Protein AF-A0A2V5T0M6-F1 (afdb_monomer)

Sequence (71 aa):
MKYWEIIANNLSKAGWSWGCAAAVDSRGRTIFVADAHRNGQGFIVRADEKLTAFIELRVVTRGRSGFIQTV

Foldseek 3Di:
DPVLVVLCVVCVVVVWDKDKDWDADPVRQIKIWIKIDDDPDIDIAIDSDNNVRSVVNSVCVVDPDDDPPDD

Nearest PDB structures (foldsee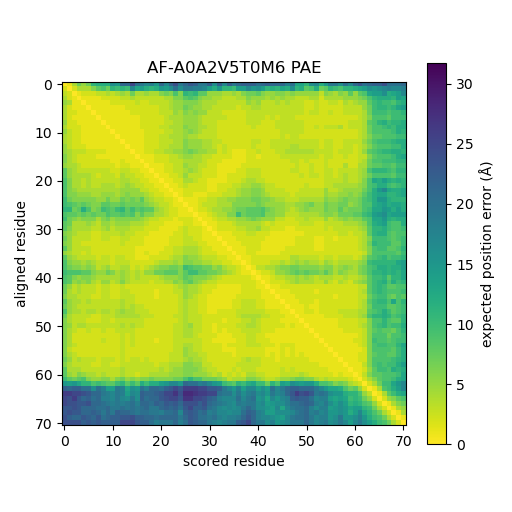k):
  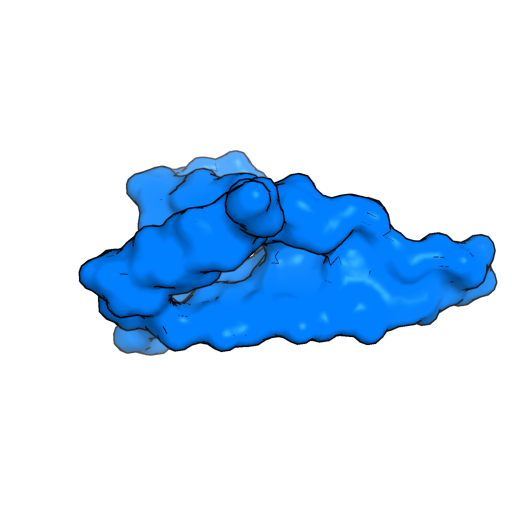5npa-assembly1_A  TM=6.681E-01  e=1.404E-02  Drosophila melanogaster
  1yyw-assembly1_B  TM=6.149E-01  e=3.260E-02  Aquifex aeolicus
  4m2z-assembly1_A  TM=4.752E-01  e=3.260E-02  Aquifex aeolicus VF5
  1rc7-assembly1_A  TM=4.907E-01  e=6.232E-02  Aquifex aeolicus
  8dg5-assembly1_K  TM=5.298E-01  e=5.287E-01  Drosophila melanogaster

Secondary structure (DSSP, 8-state):
--HHHHHHHHHHHTT-EEEEEEEE-TTSPEEEEEEEEETTEEEEEEESSHHHHHHHHHHHTTSSSS-----

pLDDT: mean 85.62, std 13.58, range [44.41, 94.44]

Mean predicted aligned error: 5.79 Å

Radius of gyration: 12.0 Å; Cα contacts (8 Å, 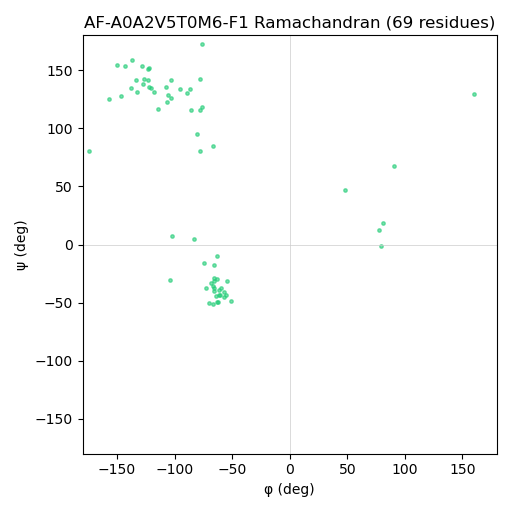|Δi|>4): 108; chains: 1; bounding box: 30×31×26 Å

Structure (mmCIF, N/CA/C/O backbone):
data_AF-A0A2V5T0M6-F1
#
_entry.id   AF-A0A2V5T0M6-F1
#
loop_
_atom_site.group_PDB
_atom_site.id
_atom_site.type_symbol
_atom_site.label_atom_id
_atom_site.label_alt_id
_atom_site.label_comp_id
_atom_site.label_asym_id
_atom_site.label_entity_id
_atom_site.label_seq_id
_atom_site.pdbx_PDB_ins_code
_atom_site.Cartn_x
_atom_site.Cartn_y
_atom_site.Cartn_z
_atom_site.occupancy
_atom_site.B_iso_or_equiv
_atom_site.auth_seq_id
_atom_site.auth_comp_id
_atom_site.auth_asym_id
_atom_site.auth_atom_id
_atom_site.pdbx_PDB_model_num
ATOM 1 N N . MET A 1 1 ? 6.435 16.011 -7.335 1.00 54.47 1 MET A N 1
ATOM 2 C CA . MET A 1 1 ? 5.579 15.320 -6.344 1.00 54.47 1 MET A CA 1
ATOM 3 C C . MET A 1 1 ? 5.524 13.850 -6.698 1.00 54.47 1 MET A C 1
ATOM 5 O O . MET A 1 1 ? 5.184 13.552 -7.838 1.00 54.47 1 MET A O 1
ATOM 9 N N . LYS A 1 2 ? 5.860 12.931 -5.787 1.00 83.00 2 LYS A N 1
ATOM 10 C CA . LYS A 1 2 ? 5.680 11.506 -6.076 1.00 83.00 2 LYS A CA 1
ATOM 11 C C . LYS A 1 2 ? 4.237 11.137 -5.717 1.00 83.00 2 LYS A C 1
ATOM 13 O O . LYS A 1 2 ? 3.832 11.243 -4.568 1.00 83.00 2 LYS A O 1
ATOM 18 N N . TYR A 1 3 ? 3.434 10.739 -6.701 1.00 83.19 3 TYR A N 1
ATOM 19 C CA . TYR A 1 3 ? 1.985 10.514 -6.543 1.00 83.19 3 TYR A CA 1
ATOM 20 C C . TYR A 1 3 ? 1.630 9.527 -5.410 1.00 83.19 3 TYR A C 1
ATOM 22 O O . TYR A 1 3 ? 0.625 9.699 -4.723 1.00 83.19 3 TYR A O 1
ATOM 30 N N . TRP A 1 4 ? 2.489 8.538 -5.141 1.00 83.12 4 TRP A N 1
ATOM 31 C CA . TRP A 1 4 ? 2.306 7.591 -4.037 1.00 83.12 4 TRP A CA 1
ATOM 32 C C . TRP A 1 4 ? 2.397 8.244 -2.644 1.00 83.12 4 TRP A C 1
ATOM 34 O O . TRP A 1 4 ? 1.712 7.789 -1.734 1.00 83.12 4 TRP A O 1
ATOM 44 N N . GLU A 1 5 ? 3.149 9.341 -2.472 1.00 89.75 5 GLU A N 1
ATOM 45 C CA . GLU A 1 5 ? 3.223 10.094 -1.203 1.00 89.75 5 GLU A CA 1
ATOM 46 C C . GLU A 1 5 ? 1.873 10.746 -0.875 1.00 89.75 5 GLU A C 1
ATOM 48 O O . GLU A 1 5 ? 1.436 10.764 0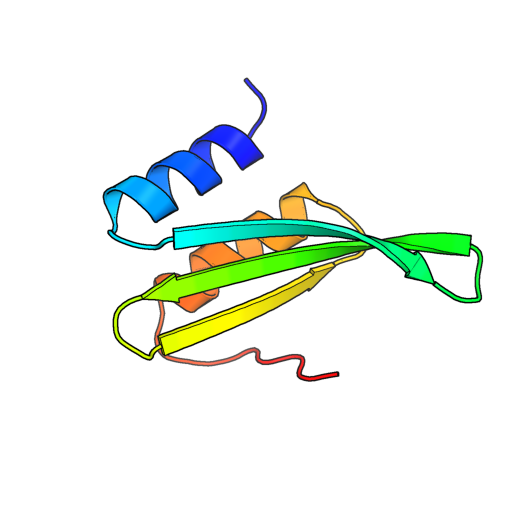.275 1.00 89.75 5 GLU A O 1
ATOM 53 N N . ILE A 1 6 ? 1.165 11.227 -1.902 1.00 92.31 6 ILE A N 1
ATOM 54 C CA . ILE A 1 6 ? -0.181 11.796 -1.759 1.00 92.31 6 ILE A CA 1
ATOM 55 C C . ILE A 1 6 ? -1.165 10.709 -1.314 1.00 92.31 6 ILE A C 1
ATOM 57 O O . ILE A 1 6 ? -2.034 10.957 -0.475 1.00 92.31 6 ILE A O 1
ATOM 61 N N . ILE A 1 7 ? -1.042 9.499 -1.865 1.00 90.00 7 ILE A N 1
ATOM 62 C CA . ILE A 1 7 ? -1.896 8.368 -1.494 1.00 90.00 7 ILE A CA 1
ATOM 63 C C . ILE A 1 7 ? -1.620 7.935 -0.053 1.00 90.00 7 ILE A C 1
ATOM 65 O O . ILE A 1 7 ? -2.555 7.871 0.741 1.00 90.00 7 ILE A O 1
ATOM 69 N N . ALA A 1 8 ? -0.353 7.711 0.288 1.00 90.56 8 ALA A N 1
ATOM 70 C CA . ALA A 1 8 ? 0.106 7.405 1.638 1.00 90.56 8 ALA A CA 1
ATOM 71 C C . ALA A 1 8 ? -0.424 8.410 2.675 1.00 90.56 8 ALA A C 1
ATOM 73 O O . ALA A 1 8 ? -1.029 8.031 3.676 1.00 90.56 8 ALA A O 1
ATOM 74 N N . ASN A 1 9 ? -0.291 9.706 2.395 1.00 93.44 9 ASN A N 1
ATOM 75 C CA . ASN A 1 9 ? -0.809 10.761 3.261 1.00 93.44 9 ASN A CA 1
ATOM 76 C C . ASN A 1 9 ? -2.340 10.699 3.415 1.00 93.44 9 ASN A C 1
ATOM 78 O O . ASN A 1 9 ? -2.866 10.905 4.507 1.00 93.44 9 ASN A O 1
ATOM 82 N N . ASN A 1 10 ? -3.077 10.392 2.343 1.00 92.00 10 ASN A N 1
ATOM 83 C CA . ASN A 1 10 ? -4.531 10.228 2.414 1.00 92.00 10 ASN A CA 1
ATOM 84 C C . ASN A 1 10 ? -4.949 9.005 3.244 1.00 92.00 10 ASN A C 1
ATOM 86 O O . ASN A 1 10 ? -5.964 9.079 3.934 1.00 92.00 10 ASN A O 1
ATOM 90 N N . LEU A 1 11 ? -4.188 7.907 3.192 1.00 90.94 11 LEU A N 1
ATOM 91 C CA . LEU A 1 11 ? -4.411 6.726 4.033 1.00 90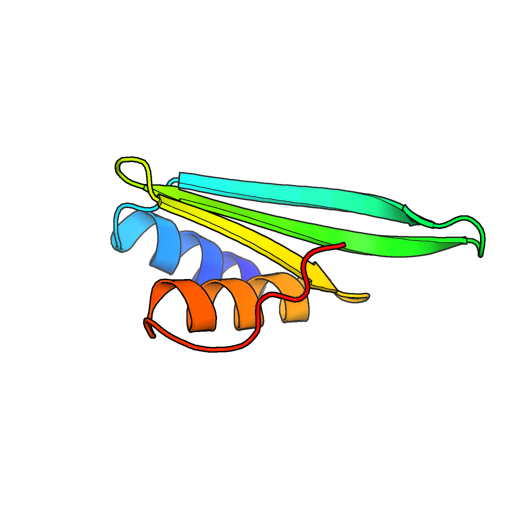.94 11 LEU A CA 1
ATOM 92 C C . LEU A 1 11 ? -4.230 7.085 5.512 1.00 90.94 11 LEU A C 1
ATOM 94 O O . LEU A 1 11 ? -5.147 6.868 6.305 1.00 90.94 11 LEU A O 1
ATOM 98 N N . SER A 1 12 ? -3.120 7.746 5.857 1.00 92.06 12 SER A N 1
ATOM 99 C CA . SER A 1 12 ? -2.864 8.231 7.218 1.00 92.06 12 SER A CA 1
ATOM 100 C C . SER A 1 12 ? -3.964 9.174 7.718 1.00 92.06 12 SER A C 1
ATOM 102 O O . SER A 1 12 ? -4.474 8.995 8.821 1.00 92.06 12 SER A O 1
ATOM 104 N N . LYS A 1 13 ? -4.408 10.130 6.890 1.00 93.81 13 LYS A N 1
ATOM 105 C CA . LYS A 1 13 ? -5.520 11.040 7.230 1.00 93.81 13 LYS A CA 1
ATOM 106 C C . LYS A 1 13 ? -6.856 10.325 7.438 1.00 93.81 13 LYS A C 1
ATOM 108 O O . LYS A 1 13 ? -7.678 10.796 8.215 1.00 93.81 13 LYS A O 1
ATOM 113 N N . ALA A 1 14 ? -7.080 9.203 6.760 1.00 90.75 14 ALA A N 1
ATOM 114 C CA . ALA A 1 14 ? -8.269 8.370 6.929 1.00 90.75 14 ALA A CA 1
ATOM 115 C C . ALA A 1 14 ? -8.162 7.390 8.120 1.00 90.75 14 ALA A C 1
ATOM 117 O O . ALA A 1 14 ? -9.067 6.582 8.336 1.00 90.75 14 ALA A O 1
ATOM 118 N N . GLY A 1 15 ? -7.078 7.464 8.902 1.00 92.69 15 GLY A N 1
ATOM 119 C CA . GLY A 1 15 ? -6.848 6.627 10.078 1.00 92.69 15 GLY A CA 1
ATOM 120 C C . GLY A 1 15 ? -6.313 5.232 9.757 1.00 92.69 15 GLY A C 1
ATOM 121 O O . GLY A 1 15 ? -6.437 4.343 10.595 1.00 92.69 15 GLY A O 1
ATOM 122 N N . TRP A 1 16 ? -5.761 5.024 8.559 1.00 94.12 16 TRP A N 1
ATOM 123 C CA . TRP A 1 16 ? -5.064 3.793 8.198 1.00 94.12 16 TRP A CA 1
ATOM 124 C C . TRP A 1 16 ? -3.580 3.896 8.544 1.00 94.12 16 TRP A C 1
ATOM 126 O O . TRP A 1 16 ? -2.900 4.846 8.142 1.00 94.12 16 TRP A O 1
ATOM 136 N N . SER A 1 17 ? -3.062 2.880 9.226 1.00 93.81 17 SER A N 1
ATOM 137 C CA . SER A 1 17 ? -1.633 2.569 9.204 1.00 93.81 17 SER A CA 1
ATOM 138 C C . SER A 1 17 ? -1.321 1.854 7.892 1.00 93.81 17 SER A C 1
ATOM 140 O O . SER A 1 17 ? -2.154 1.084 7.418 1.00 93.81 17 SER A O 1
ATOM 142 N N . TRP A 1 18 ? -0.167 2.114 7.280 1.00 94.44 18 TRP A N 1
ATOM 143 C CA . TRP A 1 18 ? 0.183 1.527 5.985 1.00 94.44 18 TRP A CA 1
ATOM 144 C C . TRP A 1 18 ? 1.671 1.193 5.887 1.00 94.44 18 TRP A C 1
ATOM 146 O O . TRP A 1 18 ? 2.504 1.834 6.533 1.00 94.44 18 TRP A O 1
ATOM 156 N N . GLY A 1 19 ? 1.982 0.214 5.041 1.00 93.38 19 GLY A N 1
ATOM 157 C CA . GLY A 1 19 ? 3.331 -0.233 4.719 1.00 93.38 19 GLY A CA 1
ATOM 158 C C . GLY A 1 19 ? 3.501 -0.479 3.221 1.00 93.38 19 GLY A C 1
ATOM 159 O O . GLY A 1 19 ? 2.537 -0.615 2.465 1.00 93.38 19 GLY A O 1
ATOM 160 N N . CYS A 1 20 ? 4.752 -0.462 2.755 1.00 92.31 20 CYS A N 1
ATOM 161 C CA . CYS A 1 20 ? 5.083 -0.889 1.401 1.00 92.31 20 CYS A CA 1
ATOM 162 C C . CYS A 1 20 ? 6.467 -1.536 1.359 1.00 92.31 20 CYS A C 1
ATOM 164 O O . CYS A 1 20 ? 7.450 -0.936 1.795 1.00 92.31 20 CYS A O 1
ATOM 166 N N . ALA A 1 21 ? 6.533 -2.734 0.788 1.00 92.94 21 ALA A N 1
ATOM 167 C CA . ALA A 1 21 ? 7.756 -3.484 0.556 1.00 92.94 21 ALA A CA 1
ATOM 168 C C . ALA A 1 21 ? 7.920 -3.794 -0.936 1.00 92.94 21 ALA A C 1
ATOM 170 O O . ALA A 1 21 ? 6.941 -3.921 -1.672 1.00 92.94 21 ALA A O 1
ATOM 171 N N . ALA A 1 22 ? 9.169 -3.927 -1.375 1.00 92.94 22 ALA A N 1
ATOM 172 C CA . ALA A 1 22 ? 9.507 -4.473 -2.682 1.00 92.94 22 ALA A CA 1
ATOM 173 C C . ALA A 1 22 ? 10.099 -5.871 -2.486 1.00 92.94 22 ALA A C 1
ATOM 175 O O . ALA A 1 22 ? 10.930 -6.071 -1.601 1.00 92.94 22 ALA A O 1
ATOM 176 N N . ALA A 1 23 ? 9.676 -6.822 -3.307 1.00 91.62 23 ALA A N 1
ATOM 177 C CA . ALA A 1 23 ? 10.240 -8.162 -3.371 1.00 91.62 23 ALA A CA 1
ATOM 178 C C . ALA A 1 23 ? 10.591 -8.489 -4.822 1.00 91.62 23 ALA A C 1
ATOM 180 O O . ALA A 1 23 ? 9.991 -7.944 -5.744 1.00 91.62 23 ALA A O 1
ATOM 181 N N . VAL A 1 24 ? 11.563 -9.369 -5.028 1.00 92.50 24 VAL A N 1
ATOM 182 C CA . VAL A 1 24 ? 11.918 -9.868 -6.360 1.00 92.50 24 VAL A CA 1
ATOM 183 C C . VAL A 1 24 ? 11.334 -11.270 -6.503 1.00 92.50 24 VAL A C 1
ATOM 185 O O . VAL A 1 24 ? 11.546 -12.111 -5.630 1.00 92.50 24 VAL A O 1
ATOM 188 N N . ASP A 1 25 ? 10.558 -11.509 -7.559 1.00 87.19 25 ASP A N 1
ATOM 189 C CA . ASP A 1 25 ? 9.997 -12.830 -7.849 1.00 87.19 25 ASP A CA 1
ATOM 190 C C . ASP A 1 25 ? 11.053 -13.785 -8.441 1.00 87.19 25 ASP A C 1
ATOM 192 O O . ASP A 1 25 ? 12.171 -13.394 -8.780 1.00 87.19 25 ASP A O 1
ATOM 196 N N . SER A 1 26 ? 10.701 -15.064 -8.601 1.00 88.69 26 SER A N 1
ATOM 197 C CA . SER A 1 26 ? 11.599 -16.084 -9.169 1.00 88.69 26 SER A CA 1
ATOM 198 C C . SER A 1 26 ? 12.011 -15.827 -10.626 1.00 88.69 26 SER A C 1
ATOM 200 O O . SER A 1 26 ? 12.902 -16.499 -11.139 1.00 88.69 26 SER A O 1
ATOM 202 N N . ARG A 1 27 ? 11.378 -14.858 -11.299 1.00 91.94 27 ARG A N 1
ATOM 203 C CA . ARG A 1 27 ? 11.666 -14.427 -12.672 1.00 91.94 27 ARG A CA 1
ATOM 204 C C . ARG A 1 27 ? 12.471 -13.124 -12.706 1.00 91.94 27 ARG A C 1
ATOM 206 O O . ARG A 1 27 ? 12.662 -12.569 -13.785 1.00 91.94 27 ARG A O 1
ATOM 213 N N . GLY A 1 28 ? 12.926 -12.626 -11.554 1.00 91.56 28 GLY A N 1
ATOM 214 C CA . GLY A 1 28 ? 13.694 -11.387 -11.446 1.00 91.56 28 GLY A CA 1
ATOM 215 C C . GLY A 1 28 ? 12.853 -10.113 -11.554 1.00 91.56 28 GLY A C 1
ATOM 216 O O . GLY A 1 28 ? 13.419 -9.033 -11.712 1.00 91.56 28 GLY A O 1
ATOM 217 N N . ARG A 1 29 ? 11.519 -10.200 -11.485 1.00 92.06 29 ARG A N 1
ATOM 218 C CA . ARG A 1 29 ? 10.640 -9.025 -11.528 1.00 92.06 29 ARG A CA 1
ATOM 219 C C . ARG A 1 29 ? 10.454 -8.461 -10.131 1.00 92.06 29 ARG A C 1
ATOM 221 O O . ARG A 1 29 ? 10.160 -9.198 -9.191 1.00 92.06 29 ARG A O 1
ATOM 228 N N . THR A 1 30 ? 10.575 -7.146 -10.005 1.00 93.44 30 THR A N 1
ATOM 229 C CA . THR A 1 30 ? 10.240 -6.450 -8.764 1.00 93.44 30 THR A CA 1
ATOM 230 C C . THR A 1 30 ? 8.728 -6.349 -8.635 1.00 93.44 30 THR A C 1
ATOM 232 O O . THR A 1 30 ? 8.075 -5.702 -9.446 1.00 93.44 30 THR A O 1
ATOM 235 N N . ILE A 1 31 ? 8.182 -6.954 -7.590 1.00 93.44 31 ILE A N 1
ATOM 236 C CA . ILE A 1 31 ? 6.799 -6.787 -7.164 1.00 93.44 31 ILE A CA 1
ATOM 237 C C . ILE A 1 31 ? 6.755 -5.872 -5.945 1.00 93.44 31 ILE A C 1
ATOM 239 O O . ILE A 1 31 ? 7.598 -5.942 -5.048 1.00 93.44 31 ILE A O 1
ATOM 243 N N . PHE A 1 32 ? 5.748 -5.015 -5.892 1.00 93.56 32 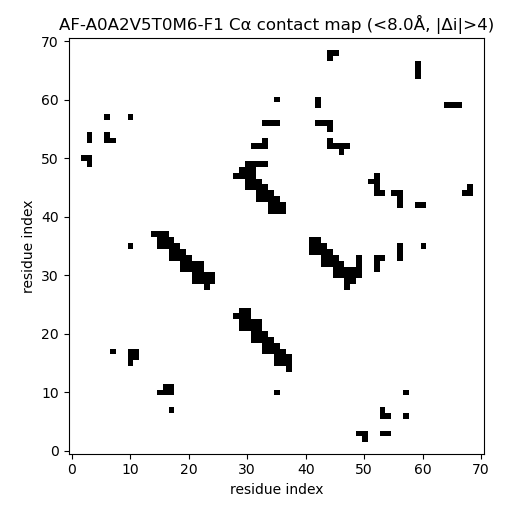PHE A N 1
ATOM 244 C CA . PHE A 1 32 ? 5.480 -4.147 -4.760 1.00 93.56 32 PHE A CA 1
ATOM 245 C C . PHE A 1 32 ? 4.281 -4.674 -3.994 1.00 93.56 32 PHE A C 1
ATOM 247 O O . PHE A 1 32 ? 3.222 -4.914 -4.568 1.00 93.56 32 PHE A O 1
ATOM 254 N N . VAL A 1 33 ? 4.458 -4.827 -2.688 1.00 93.12 33 VAL A N 1
ATOM 255 C CA . VAL A 1 33 ? 3.401 -5.179 -1.749 1.00 93.12 33 VAL A CA 1
ATOM 256 C C . VAL A 1 33 ? 3.077 -3.929 -0.951 1.00 93.12 33 VAL A C 1
ATOM 258 O O . VAL A 1 33 ? 3.975 -3.353 -0.340 1.00 93.12 33 VAL A O 1
ATOM 261 N N . ALA A 1 34 ? 1.826 -3.488 -0.980 1.00 93.50 34 ALA A N 1
ATOM 262 C CA . ALA A 1 34 ? 1.338 -2.385 -0.165 1.00 93.50 34 ALA A CA 1
ATOM 263 C C . ALA A 1 34 ? 0.244 -2.903 0.768 1.00 93.50 34 ALA A C 1
ATOM 265 O O . ALA A 1 34 ? -0.669 -3.599 0.322 1.00 93.50 34 ALA A O 1
ATOM 266 N N . ASP A 1 35 ? 0.335 -2.571 2.049 1.00 93.75 35 ASP A N 1
ATOM 267 C CA . ASP A 1 35 ? -0.634 -2.979 3.059 1.00 93.75 35 ASP A CA 1
ATOM 268 C C . ASP A 1 35 ? -1.235 -1.772 3.779 1.00 93.75 35 ASP A C 1
ATOM 270 O O . ASP A 1 35 ? -0.615 -0.711 3.887 1.00 93.75 35 ASP A O 1
ATOM 274 N N . ALA A 1 36 ? -2.471 -1.932 4.246 1.00 93.94 36 ALA A N 1
ATOM 275 C CA . ALA A 1 36 ? -3.135 -0.976 5.116 1.00 93.94 36 ALA A CA 1
ATOM 276 C C . ALA A 1 36 ? -3.892 -1.709 6.222 1.00 93.94 36 ALA A C 1
ATOM 278 O O . ALA A 1 36 ? -4.634 -2.651 5.947 1.00 93.94 36 ALA A O 1
ATOM 279 N N . HIS A 1 37 ? -3.755 -1.240 7.460 1.00 93.12 37 HIS A N 1
ATOM 280 C CA . HIS A 1 37 ? -4.433 -1.782 8.632 1.00 93.12 37 HIS A CA 1
ATOM 281 C C . HIS A 1 37 ? -5.174 -0.686 9.409 1.00 93.12 37 HIS A C 1
ATOM 283 O O . HIS A 1 37 ? -4.649 0.411 9.617 1.00 93.12 37 HIS A O 1
ATOM 289 N N . ARG A 1 38 ? -6.391 -0.993 9.872 1.00 91.81 38 ARG A N 1
ATOM 290 C CA . ARG A 1 38 ? -7.192 -0.151 10.770 1.00 91.81 38 ARG A CA 1
ATOM 291 C C . ARG A 1 38 ? -8.210 -0.993 11.537 1.00 91.81 38 ARG A C 1
ATOM 293 O O . ARG A 1 38 ? -9.044 -1.644 10.922 1.00 91.81 38 ARG A O 1
ATOM 300 N N . ASN A 1 39 ? -8.209 -0.919 12.870 1.00 90.00 39 ASN A N 1
ATOM 301 C CA . ASN A 1 39 ? -9.243 -1.499 13.745 1.00 90.00 39 ASN A CA 1
ATOM 302 C C . ASN A 1 39 ? -9.618 -2.962 13.418 1.00 90.00 39 ASN A C 1
ATOM 304 O O . ASN A 1 39 ? -10.798 -3.292 13.312 1.00 90.00 39 ASN A O 1
ATOM 308 N N . GLY A 1 40 ? -8.623 -3.832 13.212 1.00 86.94 40 GLY A N 1
ATOM 309 C CA . GLY A 1 40 ? -8.853 -5.244 12.877 1.00 86.94 40 GLY A CA 1
ATOM 310 C C . GLY A 1 40 ? -9.215 -5.509 11.411 1.00 86.94 40 GLY A C 1
ATOM 311 O O . GLY A 1 40 ? -9.370 -6.664 11.025 1.00 86.94 40 GLY A O 1
ATOM 312 N N . GLN A 1 41 ? -9.311 -4.470 10.576 1.00 87.44 41 GLN A N 1
ATOM 313 C CA . GLN A 1 41 ? -9.399 -4.587 9.125 1.00 87.44 41 GLN A CA 1
ATOM 314 C C . GLN A 1 41 ? -8.008 -4.430 8.508 1.00 87.44 41 GLN A C 1
ATOM 316 O O . GLN A 1 41 ? -7.275 -3.502 8.850 1.00 87.44 41 GLN A O 1
ATOM 321 N N . GLY A 1 42 ? -7.660 -5.320 7.582 1.00 90.06 42 GLY A N 1
ATOM 322 C CA . GLY A 1 42 ? -6.402 -5.283 6.847 1.00 90.06 42 GLY A CA 1
ATOM 323 C C . GLY A 1 42 ? -6.623 -5.498 5.355 1.00 90.06 42 GLY A C 1
ATOM 324 O O . GLY A 1 42 ? -7.456 -6.313 4.962 1.00 90.06 42 GLY A O 1
ATOM 325 N N . PHE A 1 43 ? -5.863 -4.780 4.537 1.00 90.31 43 PHE A N 1
ATOM 326 C CA . PHE A 1 43 ? -5.788 -4.969 3.094 1.00 90.31 43 PHE A CA 1
ATOM 327 C C . PHE A 1 43 ? -4.336 -5.145 2.682 1.00 90.31 43 PHE A C 1
ATOM 329 O O . PHE A 1 43 ? -3.457 -4.480 3.225 1.00 90.31 43 PHE A O 1
ATOM 336 N N . ILE A 1 44 ? -4.098 -6.023 1.712 1.00 91.69 44 ILE A N 1
ATOM 337 C CA . ILE A 1 44 ? -2.792 -6.236 1.093 1.00 91.69 44 ILE A CA 1
ATOM 338 C C . ILE A 1 44 ? -3.011 -6.235 -0.414 1.00 91.69 44 ILE A C 1
ATOM 340 O O . ILE A 1 44 ? -3.893 -6.928 -0.917 1.00 91.69 44 ILE A O 1
ATOM 344 N N . VAL A 1 45 ? -2.199 -5.465 -1.121 1.00 91.56 45 VAL A N 1
ATOM 345 C CA . VAL A 1 45 ? -2.201 -5.353 -2.576 1.00 91.56 45 VAL A CA 1
ATOM 346 C C . VAL A 1 45 ? -0.814 -5.692 -3.095 1.00 91.56 45 VAL A C 1
ATOM 348 O O . VAL A 1 45 ? 0.189 -5.301 -2.497 1.00 91.56 45 VAL A O 1
ATOM 351 N N . ARG A 1 46 ? -0.756 -6.397 -4.227 1.00 91.88 46 ARG A N 1
ATOM 352 C CA . ARG A 1 46 ? 0.476 -6.687 -4.962 1.00 91.88 46 ARG A CA 1
ATOM 353 C C . ARG A 1 46 ? 0.372 -6.126 -6.376 1.00 91.88 46 ARG A C 1
ATOM 355 O O . ARG A 1 46 ? -0.654 -6.321 -7.016 1.00 91.88 46 ARG A O 1
ATOM 362 N N . ALA A 1 47 ? 1.415 -5.462 -6.861 1.00 91.19 47 ALA A N 1
ATOM 363 C CA . ALA A 1 47 ? 1.497 -5.008 -8.249 1.00 91.19 47 ALA A CA 1
ATOM 364 C C . ALA A 1 47 ? 2.952 -4.957 -8.728 1.00 91.19 47 ALA A C 1
ATOM 366 O O . ALA A 1 47 ? 3.861 -4.757 -7.923 1.00 91.19 47 ALA A O 1
ATOM 367 N N . ASP A 1 48 ? 3.177 -5.077 -10.035 1.00 91.19 48 ASP A N 1
ATOM 368 C CA . ASP A 1 48 ? 4.507 -4.928 -10.648 1.00 91.19 48 ASP A CA 1
ATOM 369 C C . ASP A 1 48 ? 5.057 -3.488 -10.524 1.00 91.19 48 ASP A C 1
ATOM 371 O O . ASP A 1 48 ? 6.261 -3.255 -10.610 1.00 91.19 48 ASP A O 1
ATOM 375 N N . GLU A 1 49 ? 4.194 -2.505 -10.244 1.00 90.88 49 GLU A N 1
ATOM 376 C CA . GLU A 1 49 ? 4.573 -1.106 -10.033 1.00 90.88 49 GLU A CA 1
ATOM 377 C C . GLU A 1 49 ? 4.127 -0.587 -8.661 1.00 90.88 49 GLU A C 1
ATOM 379 O O . GLU A 1 49 ? 2.973 -0.737 -8.253 1.00 90.88 49 GLU A O 1
ATOM 384 N N . LYS A 1 50 ? 5.026 0.126 -7.967 1.00 90.06 50 LYS A N 1
ATOM 385 C CA . LYS A 1 50 ? 4.752 0.706 -6.641 1.00 90.06 50 LYS A CA 1
ATOM 386 C C . LYS A 1 50 ? 3.524 1.607 -6.652 1.00 90.06 50 LYS A C 1
ATOM 388 O O . LYS A 1 50 ? 2.718 1.577 -5.730 1.00 90.06 50 LYS A O 1
ATOM 393 N N . LEU A 1 51 ? 3.403 2.443 -7.679 1.00 91.44 51 LEU A N 1
ATOM 394 C CA . LEU A 1 51 ? 2.310 3.400 -7.782 1.00 91.44 51 LEU A CA 1
ATOM 395 C C . LEU A 1 51 ? 0.958 2.691 -7.903 1.00 91.44 51 LEU A C 1
ATOM 397 O O . LEU A 1 51 ? 0.019 3.049 -7.194 1.00 91.44 51 LEU A O 1
ATOM 401 N N . THR A 1 52 ? 0.898 1.661 -8.741 1.00 92.12 52 THR A N 1
ATOM 402 C CA . THR A 1 52 ? -0.283 0.824 -8.948 1.00 92.12 52 THR A CA 1
ATOM 403 C C . THR A 1 52 ? -0.696 0.133 -7.652 1.00 92.12 52 THR A C 1
ATOM 405 O O . THR A 1 52 ? -1.861 0.221 -7.274 1.00 92.12 52 THR A O 1
ATOM 408 N N . ALA A 1 53 ? 0.257 -0.414 -6.885 1.00 91.88 53 ALA A N 1
ATOM 409 C CA . ALA A 1 53 ? -0.036 -1.003 -5.576 1.00 91.88 53 ALA A CA 1
ATOM 410 C C . ALA A 1 53 ? -0.720 -0.003 -4.621 1.00 91.88 53 ALA A C 1
ATOM 412 O O . ALA A 1 53 ? -1.678 -0.347 -3.933 1.00 91.88 53 ALA A O 1
ATOM 413 N N . PHE A 1 54 ? -0.282 1.261 -4.608 1.00 92.06 54 PHE A N 1
ATOM 414 C CA . PHE A 1 54 ? -0.915 2.298 -3.786 1.00 92.06 54 PHE A CA 1
ATOM 415 C C . PHE A 1 54 ? -2.285 2.742 -4.313 1.00 92.06 54 PHE A C 1
ATOM 417 O O . PHE A 1 54 ? -3.177 3.020 -3.510 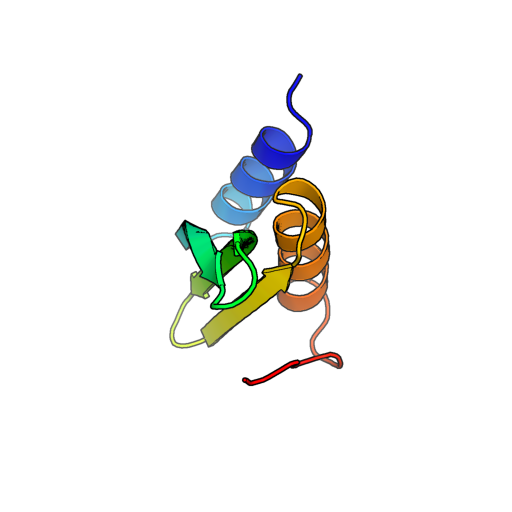1.00 92.06 54 PHE A O 1
ATOM 424 N N . ILE A 1 55 ? -2.473 2.841 -5.632 1.00 91.19 55 ILE A N 1
ATOM 425 C CA . ILE A 1 55 ? -3.768 3.214 -6.224 1.00 91.19 55 ILE A CA 1
ATOM 426 C C . ILE A 1 55 ? -4.824 2.171 -5.859 1.00 91.19 55 ILE A C 1
ATOM 428 O O . ILE A 1 55 ? -5.865 2.533 -5.314 1.00 91.19 55 ILE A O 1
ATOM 432 N N . GLU A 1 56 ? -4.517 0.895 -6.065 1.00 90.88 56 GLU A N 1
ATOM 433 C CA . GLU A 1 56 ? -5.394 -0.220 -5.711 1.00 90.88 56 GLU A CA 1
ATOM 434 C C . GLU A 1 56 ? -5.663 -0.262 -4.199 1.00 90.88 56 GLU A C 1
ATOM 436 O O . GLU A 1 56 ? -6.814 -0.342 -3.769 1.00 90.88 56 GLU A O 1
ATOM 441 N N . LEU A 1 57 ? -4.630 -0.067 -3.365 1.00 90.75 57 LEU A N 1
ATOM 442 C CA . LEU A 1 57 ? -4.792 -0.008 -1.907 1.00 90.75 57 LEU A CA 1
ATOM 443 C C . LEU A 1 57 ? -5.742 1.126 -1.474 1.00 90.75 57 LEU A C 1
ATOM 445 O O . LEU A 1 57 ? -6.554 0.978 -0.558 1.00 90.75 57 LEU A O 1
ATOM 449 N N . ARG A 1 58 ? -5.686 2.276 -2.152 1.00 90.62 58 ARG A N 1
ATOM 450 C CA . ARG A 1 58 ? -6.598 3.406 -1.923 1.00 90.62 58 ARG A CA 1
ATOM 451 C C . ARG A 1 58 ? -8.030 3.093 -2.355 1.00 90.62 58 ARG A C 1
ATOM 453 O O . ARG A 1 58 ? -8.960 3.620 -1.749 1.00 90.62 58 ARG A O 1
ATOM 460 N N . VAL A 1 59 ? -8.218 2.289 -3.399 1.00 88.38 59 VAL A N 1
ATOM 461 C CA . VAL A 1 59 ? -9.544 1.869 -3.869 1.00 88.38 59 VAL A CA 1
ATOM 462 C C . VAL A 1 59 ? -10.170 0.905 -2.862 1.00 88.38 59 VAL A C 1
ATOM 464 O O . VAL A 1 59 ? -11.269 1.179 -2.378 1.00 88.38 59 VAL A O 1
ATOM 467 N N . VAL A 1 60 ? -9.452 -0.144 -2.446 1.00 86.69 60 VAL A N 1
ATOM 468 C CA . VAL A 1 60 ? -9.982 -1.154 -1.503 1.00 86.69 60 VAL A CA 1
ATOM 469 C C . VAL A 1 60 ? -10.262 -0.585 -0.108 1.00 86.69 60 VAL A C 1
ATOM 471 O O . VAL A 1 60 ? -11.214 -0.986 0.554 1.00 86.69 60 VAL A O 1
ATOM 474 N N . THR A 1 61 ? -9.488 0.414 0.329 1.00 86.56 61 THR A N 1
ATOM 475 C CA . THR A 1 61 ? -9.727 1.116 1.604 1.00 86.56 61 THR A CA 1
ATOM 476 C C . THR A 1 61 ? -10.916 2.086 1.547 1.00 86.56 61 THR A C 1
ATOM 478 O O . THR A 1 61 ? -11.408 2.501 2.599 1.00 86.56 61 THR A O 1
ATOM 481 N N . ARG A 1 62 ? -11.395 2.454 0.345 1.00 81.88 62 ARG A N 1
ATOM 482 C CA . ARG A 1 62 ? -12.517 3.390 0.122 1.00 81.88 62 ARG A CA 1
ATOM 483 C C . ARG A 1 62 ? -13.825 2.719 -0.284 1.00 81.88 62 ARG A C 1
ATOM 485 O O . ARG A 1 62 ? -14.881 3.251 0.046 1.00 81.88 62 ARG A O 1
ATOM 492 N N . GLY A 1 63 ? -13.777 1.585 -0.977 1.00 70.25 63 GLY A N 1
ATOM 493 C CA . GLY A 1 63 ? -14.948 0.796 -1.350 1.00 70.25 63 GLY A CA 1
ATOM 494 C C . GLY A 1 63 ? -14.929 -0.562 -0.655 1.00 70.25 63 GLY A C 1
ATOM 495 O O . GLY A 1 63 ? -14.053 -1.378 -0.919 1.00 70.25 63 GLY A O 1
ATOM 496 N N . ARG A 1 64 ? -15.912 -0.854 0.207 1.00 63.25 64 ARG A N 1
ATOM 497 C CA . ARG A 1 64 ? -16.207 -2.241 0.609 1.00 63.25 64 ARG A CA 1
ATOM 498 C C . ARG A 1 64 ? -16.733 -2.998 -0.622 1.00 63.25 64 ARG A C 1
ATOM 500 O O . ARG A 1 64 ? -17.942 -3.029 -0.802 1.00 63.25 64 ARG A O 1
ATOM 507 N N . SER A 1 65 ? -15.853 -3.536 -1.472 1.00 47.91 65 SER A N 1
ATOM 508 C CA . SER A 1 65 ? -16.054 -4.714 -2.344 1.00 47.91 65 SER A CA 1
ATOM 509 C C . SER A 1 65 ? -15.036 -4.740 -3.497 1.00 47.91 65 SER A C 1
ATOM 511 O O . SER A 1 65 ? -14.926 -3.772 -4.242 1.00 47.91 65 SER A O 1
ATOM 513 N N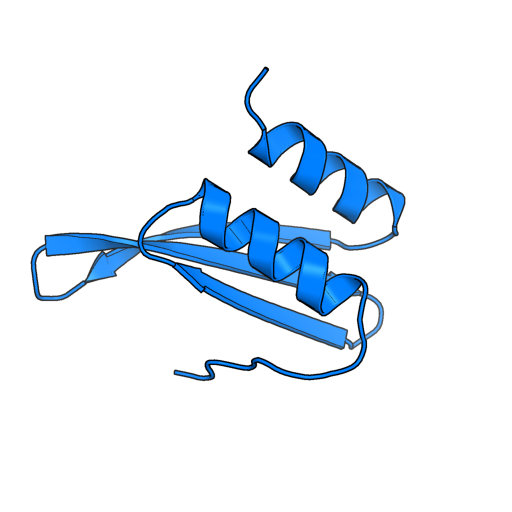 . GLY A 1 66 ? -14.376 -5.894 -3.670 1.00 54.47 66 GLY A N 1
ATOM 514 C CA . GLY A 1 66 ? -14.109 -6.454 -4.999 1.00 54.47 66 GLY A CA 1
ATOM 515 C C . GLY A 1 66 ? -12.815 -6.070 -5.718 1.00 54.47 66 GLY A C 1
ATOM 516 O O . GLY A 1 66 ? -12.887 -5.449 -6.764 1.00 54.47 66 GLY A O 1
ATOM 517 N N . PHE A 1 67 ? -11.660 -6.503 -5.208 1.00 49.47 67 PHE A N 1
ATOM 518 C CA . PHE A 1 67 ? -10.669 -7.313 -5.946 1.00 49.47 67 PHE A CA 1
ATOM 519 C C . PHE A 1 67 ? -9.575 -7.711 -4.946 1.00 49.47 67 PHE A C 1
ATOM 521 O O . PHE A 1 67 ? -8.534 -7.077 -4.801 1.00 49.47 67 PHE A O 1
ATOM 528 N N . ILE A 1 68 ? -9.863 -8.750 -4.163 1.00 53.66 68 ILE A N 1
ATOM 529 C CA . ILE A 1 68 ? -8.842 -9.446 -3.381 1.00 53.66 68 ILE A CA 1
ATOM 530 C C . ILE A 1 68 ? -8.133 -10.398 -4.335 1.00 53.66 68 ILE A C 1
ATOM 532 O O . ILE A 1 68 ? -8.595 -11.513 -4.557 1.00 53.66 68 ILE A O 1
ATOM 536 N N . GLN A 1 69 ? -7.006 -9.971 -4.903 1.00 44.41 69 GLN A N 1
ATOM 537 C CA . GLN A 1 69 ? -6.02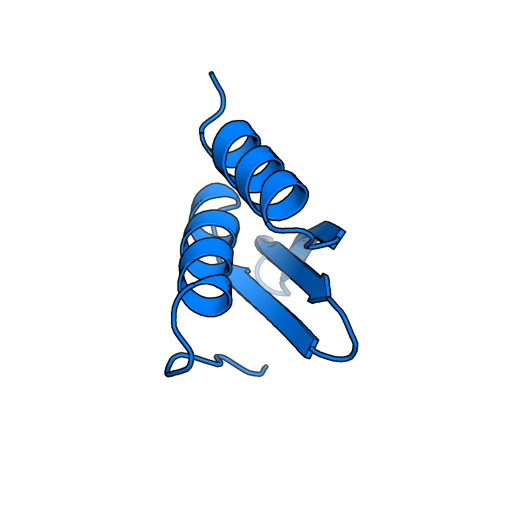6 -10.943 -5.370 1.00 44.41 69 GLN A CA 1
ATOM 538 C C . GLN A 1 69 ? -5.263 -11.444 -4.141 1.00 44.41 69 GLN A C 1
ATOM 540 O O . GLN A 1 69 ? -4.197 -10.945 -3.780 1.00 44.41 69 GLN A O 1
ATOM 545 N N . THR A 1 70 ? -5.887 -12.382 -3.429 1.00 47.78 70 THR A N 1
ATOM 546 C CA . THR A 1 70 ? -5.219 -13.166 -2.394 1.00 47.78 70 THR A CA 1
ATOM 547 C C . THR A 1 70 ? -4.401 -14.239 -3.101 1.00 47.78 70 THR A C 1
ATOM 549 O O . THR A 1 70 ? -4.980 -15.051 -3.808 1.00 47.78 70 THR A O 1
ATOM 552 N N . VAL A 1 71 ? -3.079 -14.116 -2.928 1.00 48.91 71 VAL A N 1
ATOM 553 C CA . VAL A 1 71 ? -1.945 -14.991 -3.308 1.00 48.91 71 VAL A CA 1
ATOM 554 C C . VAL A 1 71 ? -2.141 -16.048 -4.394 1.00 48.91 71 VAL A C 1
ATOM 556 O O . VAL A 1 71 ? -2.939 -16.987 -4.215 1.00 48.91 71 VAL A O 1
#

Solvent-accessible surface area (backbone atoms only — not comparable to full-atom values): 4234 Å² total; per-residue (Å²): 133,65,70,51,58,60,48,54,50,51,38,48,74,72,62,32,48,72,51,76,49,78,47,68,47,101,84,74,45,56,33,18,40,24,37,38,40,42,96,93,44,73,50,72,29,72,26,74,40,63,56,56,10,44,54,53,45,53,46,60,76,72,39,100,72,91,79,84,78,72,128